Protein AF-A0A3R9XZZ0-F1 (afdb_monomer_lite)

pLDDT: mean 86.02, std 14.77, range [37.44, 98.19]

Foldseek 3Di:
DPPDDPQLVVDDLVVLVVQLVVLVVCVVVVPPVSPVSNVRSVVSNVVVVVVVVVVVVVVVVVPDPDDDPPPVVVVDDPPDDDDDD

Secondary structure (DSSP, 8-state):
--PPPPPGGGS-HHHHHHHHHHHHHHHHTT-STTHHHHHHHHHHHHHHHHHHHHHHHHHHHHHS-SPPPPGGGGGS---------

Structure (mmCIF, N/CA/C/O backbone):
data_AF-A0A3R9XZZ0-F1
#
_entry.id   AF-A0A3R9XZZ0-F1
#
loop_
_atom_site.group_PDB
_atom_site.id
_atom_site.type_symbol
_atom_site.label_atom_id
_atom_site.label_alt_id
_atom_site.label_comp_id
_atom_site.label_asym_id
_atom_site.label_entity_id
_atom_site.label_seq_id
_atom_site.pdbx_PDB_ins_code
_atom_site.Cartn_x
_atom_site.Cartn_y
_atom_site.Cartn_z
_atom_site.occupancy
_atom_site.B_iso_or_equiv
_atom_site.auth_seq_id
_atom_site.auth_comp_id
_atom_site.auth_asym_id
_atom_site.auth_atom_id
_atom_site.pdbx_PDB_model_num
ATOM 1 N N . MET A 1 1 ? -12.289 20.511 14.035 1.00 37.44 1 MET A N 1
ATOM 2 C CA . MET A 1 1 ? -10.957 20.496 13.397 1.00 37.44 1 MET A CA 1
ATOM 3 C C . MET A 1 1 ? -10.949 19.387 12.357 1.00 37.44 1 MET A C 1
ATOM 5 O O . MET A 1 1 ? -10.936 18.223 12.733 1.00 37.44 1 MET A O 1
ATOM 9 N N . THR A 1 2 ? -11.056 19.716 11.072 1.00 50.53 2 THR A N 1
ATOM 10 C CA . THR A 1 2 ? -10.847 18.754 9.981 1.00 50.53 2 THR A CA 1
ATOM 11 C C . THR A 1 2 ? -9.342 18.595 9.796 1.00 50.53 2 THR A C 1
ATOM 13 O O . THR A 1 2 ? -8.701 19.483 9.242 1.00 50.53 2 THR A O 1
ATOM 16 N N . GLN A 1 3 ? -8.763 17.520 10.334 1.00 63.09 3 GLN A N 1
ATOM 17 C CA . GLN A 1 3 ? -7.373 17.161 10.043 1.00 63.09 3 GLN A CA 1
ATOM 18 C C . GLN A 1 3 ? -7.246 16.967 8.528 1.00 63.09 3 GLN A C 1
ATOM 20 O O . GLN A 1 3 ? -7.923 16.106 7.965 1.00 63.09 3 GLN A O 1
ATOM 25 N N . GLN A 1 4 ? -6.430 17.791 7.869 1.00 78.38 4 GLN A N 1
ATOM 26 C CA . GLN A 1 4 ? -6.110 17.593 6.461 1.00 78.38 4 GLN A CA 1
ATOM 27 C C . GLN A 1 4 ? -5.237 16.343 6.349 1.00 78.38 4 GLN A C 1
ATOM 29 O O . GLN A 1 4 ? -4.165 16.267 6.944 1.00 78.38 4 GLN A O 1
ATOM 34 N N . LEU A 1 5 ? -5.742 15.342 5.635 1.00 83.50 5 LEU A N 1
ATOM 35 C CA . LEU A 1 5 ? -5.040 14.089 5.388 1.00 83.50 5 LEU A CA 1
ATOM 36 C C . LEU A 1 5 ? -3.951 14.313 4.333 1.00 83.50 5 LEU A C 1
ATOM 38 O O . LEU A 1 5 ? -4.255 14.933 3.311 1.00 83.50 5 LEU A O 1
ATOM 42 N N . PRO A 1 6 ? -2.714 13.826 4.548 1.00 90.56 6 PRO A N 1
ATOM 43 C CA . PRO A 1 6 ? -1.679 13.897 3.524 1.00 90.56 6 PRO A CA 1
ATOM 44 C C . PRO A 1 6 ? -2.131 13.119 2.288 1.00 90.56 6 PRO A C 1
ATOM 46 O O . PRO A 1 6 ? -2.700 12.030 2.416 1.00 90.56 6 PRO A O 1
ATOM 49 N N . HIS A 1 7 ? -1.907 13.674 1.099 1.00 92.12 7 HIS A N 1
ATOM 50 C CA . HIS A 1 7 ? -2.286 12.994 -0.132 1.00 92.12 7 HIS A CA 1
ATOM 51 C C . HIS A 1 7 ? -1.453 11.704 -0.281 1.00 92.12 7 HIS A C 1
ATOM 53 O O . HIS A 1 7 ? -0.262 11.725 0.028 1.00 92.12 7 HIS A O 1
ATOM 59 N N . PRO A 1 8 ? -2.029 10.577 -0.747 1.00 92.06 8 PRO A N 1
ATOM 60 C CA . PRO A 1 8 ? -1.304 9.308 -0.869 1.00 92.06 8 PRO A CA 1
ATOM 61 C C . PRO A 1 8 ? -0.006 9.397 -1.681 1.00 92.06 8 PRO A C 1
ATOM 63 O O . PRO A 1 8 ? 0.946 8.679 -1.392 1.00 92.06 8 PRO A O 1
ATOM 66 N N . ASP A 1 9 ? 0.035 10.280 -2.678 1.00 91.25 9 ASP A N 1
ATOM 67 C CA . ASP A 1 9 ? 1.196 10.468 -3.557 1.00 91.25 9 ASP A CA 1
ATOM 68 C C . ASP A 1 9 ? 2.377 11.171 -2.877 1.00 91.25 9 ASP A C 1
ATOM 70 O O . ASP A 1 9 ? 3.513 10.967 -3.294 1.00 91.25 9 ASP A O 1
ATOM 74 N N . ASP A 1 10 ? 2.132 11.917 -1.798 1.00 93.69 10 ASP A N 1
ATOM 75 C CA . ASP A 1 10 ? 3.177 12.636 -1.060 1.00 93.69 10 ASP A CA 1
ATOM 76 C C . ASP A 1 10 ? 3.908 11.736 -0.047 1.00 93.69 10 ASP A C 1
ATOM 78 O O . ASP A 1 10 ? 4.874 12.157 0.586 1.00 93.69 10 ASP A O 1
ATOM 82 N N . LEU A 1 11 ? 3.438 10.498 0.132 1.00 94.38 11 LEU A N 1
ATOM 83 C CA . LEU A 1 11 ? 3.943 9.557 1.129 1.00 94.38 11 LEU A CA 1
ATOM 84 C C . LEU A 1 11 ? 4.937 8.569 0.524 1.00 94.38 11 LEU A C 1
ATOM 86 O O . LEU A 1 11 ? 4.737 8.066 -0.588 1.00 94.38 11 LEU A O 1
ATOM 90 N N . SER A 1 12 ? 5.955 8.194 1.298 1.00 95.88 12 SER A N 1
ATOM 91 C CA . SER A 1 12 ? 6.769 7.013 0.997 1.00 95.88 12 SER A CA 1
ATOM 92 C C . SER A 1 12 ? 5.937 5.726 1.080 1.00 95.88 12 SER A C 1
ATOM 94 O O . SER A 1 12 ? 4.850 5.701 1.656 1.00 95.88 12 SER A O 1
ATOM 96 N N . ASP A 1 13 ? 6.441 4.625 0.520 1.00 94.38 13 ASP A N 1
ATOM 97 C CA . ASP A 1 13 ? 5.730 3.335 0.541 1.00 94.38 13 ASP A CA 1
ATOM 98 C C . ASP A 1 13 ? 5.474 2.827 1.967 1.00 94.38 13 ASP A C 1
ATOM 100 O O . ASP A 1 13 ? 4.413 2.265 2.249 1.00 94.38 13 ASP A O 1
ATOM 104 N N . ALA A 1 14 ? 6.424 3.061 2.878 1.00 95.62 14 ALA A N 1
ATOM 105 C CA . ALA A 1 14 ? 6.303 2.677 4.280 1.00 95.62 14 ALA A CA 1
ATOM 106 C C . ALA A 1 14 ? 5.223 3.498 5.000 1.00 95.62 14 ALA A C 1
ATOM 108 O O . ALA A 1 14 ? 4.354 2.928 5.659 1.00 95.62 14 ALA A O 1
ATOM 109 N N . GLU A 1 15 ? 5.233 4.822 4.824 1.00 96.31 15 GLU A N 1
ATOM 110 C CA . GLU A 1 15 ? 4.227 5.714 5.413 1.00 96.31 15 GLU A CA 1
ATOM 111 C C . GLU A 1 15 ? 2.835 5.433 4.838 1.00 96.31 15 GLU A C 1
ATOM 113 O O . GLU A 1 15 ? 1.851 5.362 5.575 1.00 96.31 15 GLU A O 1
ATOM 118 N N . LEU A 1 16 ? 2.740 5.204 3.524 1.00 96.50 16 LEU A N 1
ATOM 119 C CA . LEU A 1 16 ? 1.488 4.857 2.858 1.00 96.50 16 LEU A CA 1
ATOM 120 C C . LEU A 1 16 ? 0.896 3.559 3.426 1.00 96.50 16 LEU A C 1
ATOM 122 O O . LEU A 1 16 ? -0.306 3.500 3.706 1.00 96.50 16 LEU A O 1
ATOM 126 N N . ALA A 1 17 ? 1.733 2.539 3.638 1.00 96.44 17 ALA A N 1
ATOM 127 C CA . ALA A 1 17 ? 1.324 1.283 4.256 1.00 96.44 17 ALA A CA 1
ATOM 128 C C . ALA A 1 17 ? 0.877 1.480 5.714 1.00 96.44 17 ALA A C 1
ATOM 130 O O . ALA A 1 17 ? -0.172 0.964 6.111 1.00 96.44 17 ALA A O 1
ATOM 131 N N . GLU A 1 18 ? 1.614 2.261 6.508 1.00 97.19 18 GLU A N 1
ATOM 132 C CA . GLU A 1 18 ? 1.242 2.564 7.893 1.00 97.19 18 GLU A CA 1
ATOM 133 C C . GLU A 1 18 ? -0.117 3.273 7.969 1.00 97.19 18 GLU A C 1
ATOM 135 O O . GLU A 1 18 ? -1.001 2.851 8.726 1.00 97.19 18 GLU A O 1
ATOM 140 N N . HIS A 1 19 ? -0.326 4.293 7.134 1.00 96.50 19 HIS A N 1
ATOM 141 C CA . HIS A 1 19 ? -1.594 5.008 7.053 1.00 96.50 19 HIS A CA 1
ATOM 142 C C . HIS A 1 19 ? -2.743 4.094 6.610 1.00 96.50 19 HIS A C 1
ATOM 144 O O . HIS A 1 19 ? -3.808 4.113 7.236 1.00 96.50 19 HIS A O 1
ATOM 150 N N . ALA A 1 20 ? -2.537 3.251 5.592 1.00 97.00 20 ALA A N 1
ATOM 151 C CA . ALA A 1 20 ? -3.532 2.272 5.157 1.00 97.00 20 ALA A CA 1
ATOM 152 C C . ALA A 1 20 ? -3.938 1.338 6.312 1.00 97.00 20 ALA A C 1
ATOM 154 O O . ALA A 1 20 ? -5.127 1.154 6.587 1.00 97.00 20 ALA A O 1
ATOM 155 N N . HIS A 1 21 ? -2.962 0.805 7.053 1.00 97.56 21 HIS A N 1
ATOM 156 C CA . HIS A 1 21 ? -3.215 -0.065 8.201 1.00 97.56 21 HIS A CA 1
ATOM 157 C C . HIS A 1 21 ? -3.898 0.661 9.363 1.00 97.56 21 HIS A C 1
ATOM 159 O O . HIS A 1 21 ? -4.803 0.103 9.992 1.00 97.56 21 HIS A O 1
ATOM 165 N N . ALA A 1 22 ? -3.504 1.897 9.669 1.00 96.75 22 ALA A N 1
ATOM 166 C CA . ALA A 1 22 ? -4.149 2.706 10.697 1.00 96.75 22 ALA A CA 1
ATOM 167 C C . ALA A 1 22 ? -5.631 2.943 10.367 1.00 96.75 22 ALA A C 1
ATOM 169 O O . ALA A 1 22 ? -6.500 2.649 11.196 1.00 96.75 22 ALA A O 1
ATOM 170 N N . TRP A 1 23 ? -5.931 3.362 9.136 1.00 97.19 23 TRP A N 1
ATOM 171 C CA . TRP A 1 23 ? -7.303 3.582 8.684 1.00 97.19 23 TRP A CA 1
ATOM 172 C C . TRP A 1 23 ? -8.119 2.298 8.633 1.00 97.19 23 TRP A C 1
ATOM 174 O O . TRP A 1 23 ? -9.259 2.273 9.103 1.00 97.19 23 TRP A O 1
ATOM 184 N N . ARG A 1 24 ? -7.535 1.195 8.157 1.00 97.81 24 ARG A N 1
ATOM 185 C CA . ARG A 1 24 ? -8.213 -0.104 8.158 1.00 97.81 24 ARG A CA 1
ATOM 186 C C . ARG A 1 24 ? -8.554 -0.556 9.577 1.00 97.81 24 ARG A C 1
ATOM 188 O O . ARG A 1 24 ? -9.669 -1.023 9.802 1.00 97.81 24 ARG A O 1
ATOM 195 N N . ARG A 1 25 ? -7.651 -0.381 10.550 1.00 98.19 25 ARG A N 1
ATOM 196 C CA . ARG A 1 25 ? -7.929 -0.703 11.963 1.00 98.19 25 ARG A CA 1
ATOM 197 C C . ARG A 1 25 ? -9.109 0.101 12.508 1.00 98.19 25 ARG A C 1
ATOM 199 O O . ARG A 1 25 ? -9.963 -0.478 13.174 1.00 98.19 25 ARG A O 1
ATOM 206 N N . LEU A 1 26 ? -9.188 1.398 12.211 1.00 97.25 26 LEU A N 1
ATOM 207 C CA . LEU A 1 26 ? -10.319 2.243 12.616 1.00 97.25 26 LEU A CA 1
ATOM 208 C C . LEU A 1 26 ? -11.626 1.799 11.944 1.00 97.25 26 LEU A C 1
ATOM 210 O O . LEU A 1 26 ? -12.644 1.627 12.616 1.00 97.25 26 LEU A O 1
ATOM 214 N N . ALA A 1 27 ? -11.581 1.512 10.643 1.00 97.50 27 ALA A N 1
ATOM 215 C CA . ALA A 1 27 ? -12.735 1.036 9.888 1.00 97.50 27 ALA A CA 1
ATOM 216 C C . ALA A 1 27 ? -13.285 -0.296 10.426 1.00 97.50 27 ALA A C 1
ATOM 218 O O . ALA A 1 27 ? -14.502 -0.471 10.525 1.00 97.50 27 ALA A O 1
ATOM 219 N N . LEU A 1 28 ? -12.397 -1.220 10.808 1.00 97.44 28 LEU A N 1
ATOM 220 C CA . LEU A 1 28 ? -12.760 -2.509 11.407 1.00 97.44 28 LEU A CA 1
ATOM 221 C C . LEU A 1 28 ? -13.351 -2.367 12.814 1.00 97.44 28 LEU A C 1
ATOM 223 O O . LEU A 1 28 ? -14.186 -3.177 13.202 1.00 97.44 28 LEU A O 1
ATOM 227 N N . ARG A 1 29 ? -12.985 -1.315 13.557 1.00 97.19 29 ARG A N 1
ATOM 228 C CA . ARG A 1 29 ? -13.623 -0.963 14.839 1.00 97.19 29 ARG A CA 1
ATOM 229 C C . ARG A 1 29 ? -15.012 -0.3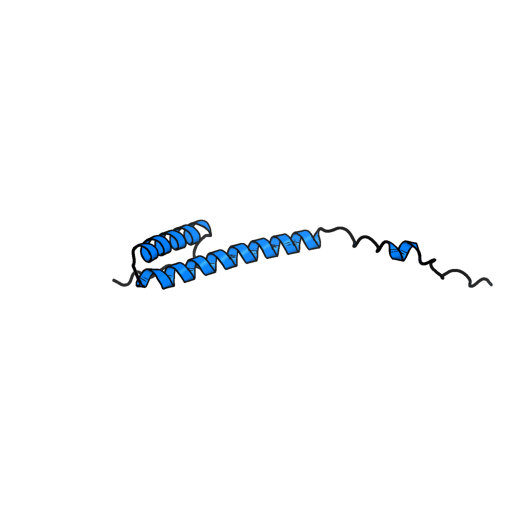37 14.674 1.00 97.19 29 ARG A C 1
ATOM 231 O O . ARG A 1 29 ? -15.655 -0.027 15.670 1.00 97.19 29 ARG A O 1
ATOM 238 N N . GLY A 1 30 ? -15.482 -0.162 13.438 1.00 97.25 30 GLY A N 1
ATOM 239 C CA . GLY A 1 30 ? -16.813 0.354 13.128 1.00 97.25 30 GLY A CA 1
ATOM 240 C C . GLY A 1 30 ? -16.843 1.826 12.722 1.00 97.25 30 GLY A C 1
ATOM 241 O O . GLY A 1 30 ? -17.926 2.332 12.418 1.00 97.25 30 GLY A O 1
ATOM 242 N N . ASP A 1 31 ? -15.694 2.507 12.649 1.00 96.81 31 ASP A N 1
ATOM 243 C CA . ASP A 1 31 ? -15.650 3.884 12.164 1.00 96.81 31 ASP A CA 1
ATOM 244 C C . ASP A 1 31 ? -15.973 3.927 10.662 1.00 96.81 31 ASP A C 1
ATOM 246 O O . ASP A 1 31 ? -15.218 3.463 9.803 1.00 96.81 31 ASP A O 1
ATOM 250 N N . ARG A 1 32 ? -17.137 4.487 10.327 1.00 94.38 32 ARG A N 1
ATOM 251 C CA . ARG A 1 32 ? -17.593 4.590 8.936 1.00 94.38 32 ARG A CA 1
ATOM 252 C C . ARG A 1 32 ? -16.798 5.624 8.144 1.00 94.38 32 ARG A C 1
ATOM 254 O O . ARG A 1 32 ? -16.609 5.420 6.946 1.00 94.38 32 ARG A O 1
ATOM 261 N N . ASN A 1 33 ? -16.299 6.670 8.800 1.00 95.06 33 ASN A N 1
ATOM 262 C CA . ASN A 1 33 ? -15.512 7.724 8.160 1.00 95.06 33 ASN A CA 1
ATOM 263 C C . ASN A 1 33 ? -14.108 7.231 7.794 1.00 95.06 33 ASN A C 1
ATOM 265 O O . ASN A 1 33 ? -13.487 7.777 6.890 1.00 95.06 33 ASN A O 1
ATOM 269 N N . ALA A 1 34 ? -13.638 6.157 8.434 1.00 96.31 34 ALA A N 1
ATOM 270 C CA . ALA A 1 34 ? -12.350 5.532 8.155 1.00 96.31 34 ALA A CA 1
ATOM 271 C C . ALA A 1 34 ? -12.341 4.630 6.905 1.00 96.31 34 ALA A C 1
ATOM 273 O O . ALA A 1 34 ? -11.273 4.278 6.408 1.00 96.31 34 ALA A O 1
ATOM 274 N N . ARG A 1 35 ? -13.506 4.233 6.371 1.00 95.25 35 ARG A N 1
ATOM 275 C CA . ARG A 1 35 ? -13.577 3.275 5.248 1.00 95.25 35 ARG A CA 1
ATOM 276 C C . ARG A 1 35 ? -13.070 3.856 3.934 1.00 95.25 35 ARG A C 1
ATOM 278 O O . ARG A 1 35 ? -12.304 3.198 3.238 1.00 95.25 35 ARG A O 1
ATOM 285 N N . ALA A 1 36 ? -13.501 5.073 3.609 1.00 95.38 36 ALA A N 1
ATOM 286 C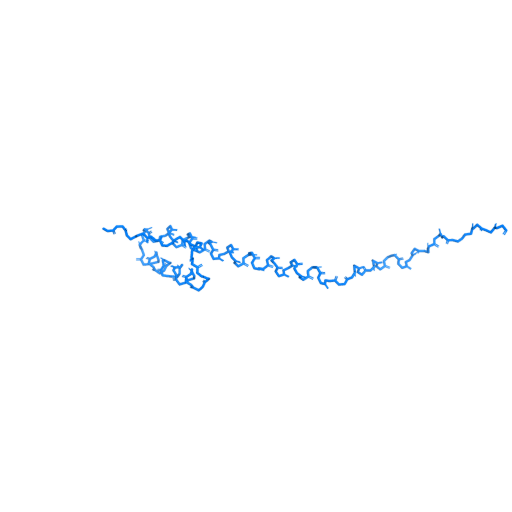 CA . ALA A 1 36 ? -13.068 5.774 2.407 1.00 95.38 36 ALA A CA 1
ATOM 287 C C . ALA A 1 36 ? -11.547 6.034 2.396 1.00 95.38 36 ALA A C 1
ATOM 289 O O . ALA A 1 36 ? -10.904 5.611 1.434 1.00 95.38 36 ALA A O 1
ATOM 290 N N . PRO A 1 37 ? -10.934 6.623 3.447 1.00 95.56 37 PRO A N 1
ATOM 291 C CA . PRO A 1 37 ? -9.486 6.802 3.476 1.00 95.56 37 PRO A CA 1
ATOM 292 C C . PRO A 1 37 ? -8.745 5.461 3.498 1.00 95.56 37 PRO A C 1
ATOM 294 O O . PRO A 1 37 ? -7.783 5.313 2.756 1.00 95.56 37 PRO A O 1
ATOM 297 N N . ALA A 1 38 ? -9.218 4.437 4.223 1.00 96.75 38 ALA A N 1
ATOM 298 C CA . ALA A 1 38 ? -8.593 3.109 4.163 1.00 96.75 38 ALA A CA 1
ATOM 299 C C . ALA A 1 38 ? -8.519 2.586 2.722 1.00 96.75 38 ALA A C 1
ATOM 301 O O . ALA A 1 38 ? -7.456 2.184 2.255 1.00 96.75 38 ALA A O 1
ATOM 302 N N . HIS A 1 39 ? -9.635 2.645 1.993 1.00 97.06 39 HIS A N 1
ATOM 303 C CA . HIS A 1 39 ? -9.681 2.162 0.619 1.00 97.06 39 HIS A CA 1
ATOM 304 C C . HIS A 1 39 ? -8.786 2.973 -0.327 1.00 97.06 39 HIS A C 1
ATOM 306 O O . HIS A 1 39 ? -8.119 2.385 -1.178 1.00 97.06 39 HIS A O 1
ATOM 312 N N . ALA A 1 40 ? -8.749 4.300 -0.178 1.00 96.69 40 ALA A N 1
ATOM 313 C CA . ALA A 1 40 ? -7.913 5.166 -1.005 1.00 96.69 40 ALA A CA 1
ATOM 314 C C . ALA A 1 40 ? -6.420 4.829 -0.849 1.00 96.69 40 ALA A C 1
ATOM 316 O O . ALA A 1 40 ? -5.733 4.601 -1.844 1.00 96.69 40 ALA A O 1
ATOM 317 N N . TYR A 1 41 ? -5.942 4.703 0.392 1.00 97.44 41 TYR A N 1
ATOM 318 C CA . TYR A 1 41 ? -4.538 4.398 0.676 1.00 97.44 41 TYR A CA 1
ATOM 319 C C . TYR A 1 41 ? -4.172 2.960 0.271 1.00 97.44 41 TYR A C 1
ATOM 321 O O . TYR A 1 41 ? -3.122 2.734 -0.326 1.00 97.44 41 TYR A O 1
ATOM 329 N N . GLU A 1 42 ? -5.057 1.982 0.506 1.00 97.50 42 GLU A N 1
ATOM 330 C CA . GLU A 1 42 ? -4.859 0.598 0.045 1.00 97.50 42 GLU A CA 1
ATOM 331 C C . GLU A 1 42 ? -4.786 0.493 -1.485 1.00 97.50 42 GLU A C 1
ATOM 333 O O . GLU A 1 42 ? -4.047 -0.335 -2.019 1.00 97.50 42 GLU A O 1
ATOM 338 N N . THR A 1 43 ? -5.574 1.299 -2.202 1.00 98.12 43 THR A N 1
ATOM 339 C CA . THR A 1 43 ? -5.545 1.327 -3.667 1.00 98.12 43 THR A CA 1
ATOM 340 C C . THR A 1 43 ? -4.260 1.956 -4.179 1.00 98.12 43 THR A C 1
ATOM 342 O O . THR A 1 43 ? -3.620 1.344 -5.030 1.00 98.12 43 THR A O 1
ATOM 345 N N . ALA A 1 44 ? -3.823 3.082 -3.612 1.00 97.19 44 ALA A N 1
ATOM 346 C CA . ALA A 1 44 ? -2.527 3.670 -3.946 1.00 97.19 44 ALA A CA 1
ATOM 347 C C . ALA A 1 44 ? -1.377 2.668 -3.724 1.00 97.19 44 ALA A C 1
ATOM 349 O O . ALA A 1 44 ? -0.545 2.475 -4.610 1.00 97.19 44 ALA A O 1
ATOM 350 N N . LEU A 1 45 ? -1.384 1.939 -2.601 1.00 96.75 45 LEU A N 1
ATOM 351 C CA . LEU A 1 45 ? -0.381 0.907 -2.320 1.00 96.75 45 LEU A CA 1
ATOM 352 C C . LEU A 1 45 ? -0.408 -0.220 -3.369 1.00 96.75 45 LEU A C 1
ATOM 354 O O . LEU A 1 45 ? 0.638 -0.629 -3.873 1.00 96.75 45 LEU A O 1
ATOM 358 N N . ARG A 1 46 ? -1.603 -0.701 -3.744 1.00 97.19 46 ARG A N 1
ATOM 359 C CA . ARG A 1 46 ? -1.769 -1.728 -4.789 1.00 97.19 46 ARG A CA 1
ATOM 360 C C . ARG A 1 46 ? -1.267 -1.265 -6.156 1.00 97.19 46 ARG A C 1
ATOM 362 O O . ARG A 1 46 ? -0.686 -2.074 -6.877 1.00 97.19 46 ARG A O 1
ATOM 369 N N . GLU A 1 47 ? -1.496 -0.008 -6.521 1.00 96.94 47 GLU A N 1
ATOM 370 C CA . GLU A 1 47 ? -0.990 0.552 -7.779 1.00 96.94 47 GLU A CA 1
ATOM 371 C C . GLU A 1 47 ? 0.541 0.620 -7.787 1.00 96.94 47 GLU A C 1
ATOM 373 O O . GLU A 1 47 ? 1.155 0.194 -8.764 1.00 96.94 47 GLU A O 1
ATOM 378 N N . ARG A 1 48 ? 1.174 1.044 -6.685 1.00 95.81 48 ARG A N 1
ATOM 379 C CA . ARG A 1 48 ? 2.644 1.091 -6.582 1.00 95.81 48 ARG A CA 1
ATOM 380 C C . ARG A 1 48 ? 3.286 -0.289 -6.708 1.00 95.81 48 ARG A C 1
ATOM 382 O O . ARG A 1 48 ? 4.228 -0.462 -7.480 1.00 95.81 48 ARG A O 1
ATOM 389 N N . VAL A 1 49 ? 2.730 -1.295 -6.030 1.00 95.88 49 VAL A N 1
ATOM 390 C CA . VAL A 1 49 ? 3.197 -2.688 -6.157 1.00 95.88 49 VAL A CA 1
ATOM 391 C C . VAL A 1 49 ? 3.048 -3.186 -7.595 1.00 95.88 49 VAL A C 1
ATOM 393 O O . VAL A 1 49 ? 3.969 -3.795 -8.137 1.00 95.88 49 VAL A O 1
ATOM 396 N N . ARG A 1 50 ? 1.912 -2.895 -8.244 1.00 97.12 50 ARG A N 1
ATOM 397 C CA . ARG A 1 50 ? 1.679 -3.288 -9.639 1.00 97.12 50 ARG A CA 1
ATOM 398 C C . ARG A 1 50 ? 2.665 -2.616 -10.590 1.00 97.12 50 ARG A C 1
ATOM 400 O O . ARG A 1 50 ? 3.187 -3.287 -11.475 1.00 97.12 50 ARG A O 1
ATOM 407 N N . ALA A 1 51 ? 2.928 -1.324 -10.405 1.00 95.88 51 ALA A N 1
ATOM 408 C CA . ALA A 1 51 ? 3.889 -0.578 -11.208 1.00 95.88 51 ALA A CA 1
ATOM 409 C C . ALA A 1 51 ? 5.309 -1.148 -11.062 1.00 95.88 51 ALA A C 1
ATOM 411 O O . ALA A 1 51 ? 5.987 -1.354 -12.067 1.00 95.88 51 ALA A O 1
ATOM 412 N N . SER A 1 52 ? 5.719 -1.481 -9.833 1.00 95.06 52 SER A N 1
ATOM 413 C CA . SER A 1 52 ? 7.012 -2.116 -9.557 1.00 95.06 52 SER A CA 1
ATOM 414 C C . SER A 1 52 ? 7.143 -3.481 -10.247 1.00 95.06 52 SER A C 1
ATOM 416 O O . SER A 1 52 ? 8.080 -3.698 -11.015 1.00 95.06 52 SER A O 1
ATOM 418 N N . MET A 1 53 ? 6.147 -4.365 -10.093 1.00 96.38 53 MET A N 1
ATOM 419 C CA . MET A 1 53 ? 6.134 -5.660 -10.789 1.00 96.38 53 MET A CA 1
ATOM 420 C C . MET A 1 53 ? 6.155 -5.509 -12.312 1.00 96.38 53 MET A C 1
ATOM 422 O O . MET A 1 53 ? 6.849 -6.254 -13.001 1.00 96.38 53 MET A O 1
ATOM 426 N N . ALA A 1 54 ? 5.391 -4.563 -12.861 1.00 96.31 54 ALA A N 1
ATOM 427 C CA . ALA A 1 54 ? 5.378 -4.320 -14.298 1.00 96.31 54 ALA A CA 1
ATOM 428 C C . ALA A 1 54 ? 6.763 -3.881 -14.799 1.00 96.31 54 ALA A C 1
ATOM 430 O O . ALA A 1 54 ? 7.222 -4.375 -15.828 1.00 96.31 54 ALA A O 1
ATOM 431 N N . ALA A 1 55 ? 7.447 -3.003 -14.060 1.00 95.19 55 ALA A N 1
ATOM 432 C CA . ALA A 1 55 ? 8.804 -2.576 -14.383 1.00 95.19 55 ALA A CA 1
ATOM 433 C C . ALA A 1 55 ? 9.800 -3.748 -14.366 1.00 95.19 55 ALA A C 1
ATOM 435 O O . ALA A 1 55 ? 10.577 -3.901 -15.308 1.00 95.19 55 ALA A O 1
ATOM 436 N N . GLU A 1 56 ? 9.732 -4.615 -13.353 1.00 94.56 56 GLU A N 1
ATOM 437 C CA . GLU A 1 56 ? 10.581 -5.808 -13.250 1.00 94.56 56 GLU A CA 1
ATOM 438 C C . GLU A 1 56 ? 10.341 -6.796 -14.403 1.00 94.56 56 GLU A C 1
ATOM 440 O O . GLU A 1 56 ? 11.289 -7.322 -14.995 1.00 94.56 56 GLU A O 1
ATOM 445 N N . LEU A 1 57 ? 9.077 -7.009 -14.782 1.00 93.44 57 LEU A N 1
ATOM 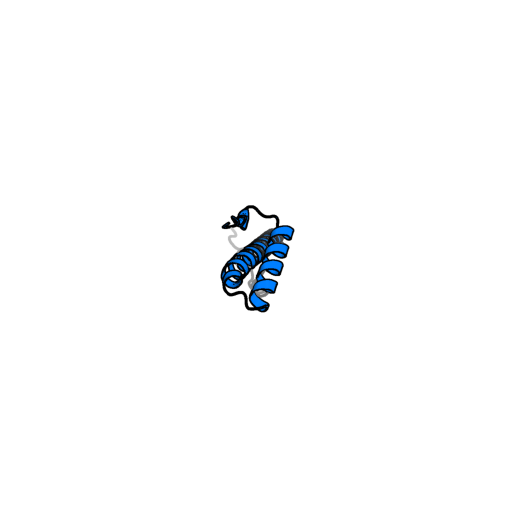446 C CA . LEU A 1 57 ? 8.713 -7.862 -15.915 1.00 93.44 57 LEU A CA 1
ATOM 447 C C . LEU A 1 57 ? 9.232 -7.299 -17.242 1.00 93.44 57 LEU A C 1
ATOM 449 O O . LEU A 1 57 ? 9.776 -8.051 -18.051 1.00 93.44 57 LEU A O 1
ATOM 453 N N . MET A 1 58 ? 9.103 -5.988 -17.466 1.00 92.88 58 MET A N 1
ATOM 454 C CA . MET A 1 58 ? 9.626 -5.332 -18.669 1.00 92.88 58 MET A CA 1
ATOM 455 C C . MET A 1 58 ? 11.155 -5.412 -18.742 1.00 92.88 58 MET A C 1
ATOM 457 O O . MET A 1 58 ? 11.696 -5.729 -19.802 1.00 92.88 58 MET A O 1
ATOM 461 N N . ALA A 1 59 ? 11.853 -5.188 -17.625 1.00 91.31 59 ALA A N 1
ATOM 462 C CA . ALA A 1 59 ? 13.306 -5.327 -17.555 1.00 91.31 59 ALA A CA 1
ATOM 463 C C . ALA A 1 59 ? 13.751 -6.772 -17.843 1.00 91.31 59 ALA A C 1
ATOM 465 O O . ALA A 1 59 ? 14.674 -7.000 -18.625 1.00 91.31 59 ALA A O 1
ATOM 466 N N . SER A 1 60 ? 13.044 -7.752 -17.275 1.00 88.25 60 SER A N 1
ATOM 467 C CA . SER A 1 60 ? 13.307 -9.177 -17.503 1.00 88.25 60 SER A CA 1
ATOM 468 C C . SER A 1 60 ? 13.074 -9.584 -18.961 1.00 88.25 60 SER A C 1
ATOM 470 O O . SER A 1 60 ? 13.867 -10.333 -19.529 1.00 88.25 60 SER A O 1
ATOM 472 N N . ALA A 1 61 ? 12.016 -9.065 -19.592 1.00 86.06 61 ALA A N 1
ATOM 473 C CA . ALA A 1 61 ? 11.734 -9.297 -21.007 1.00 86.06 61 ALA A CA 1
ATOM 474 C C . ALA A 1 61 ? 12.808 -8.688 -21.924 1.00 86.06 61 ALA A C 1
ATOM 476 O O . ALA A 1 61 ? 13.180 -9.309 -22.916 1.00 86.06 61 ALA A O 1
ATOM 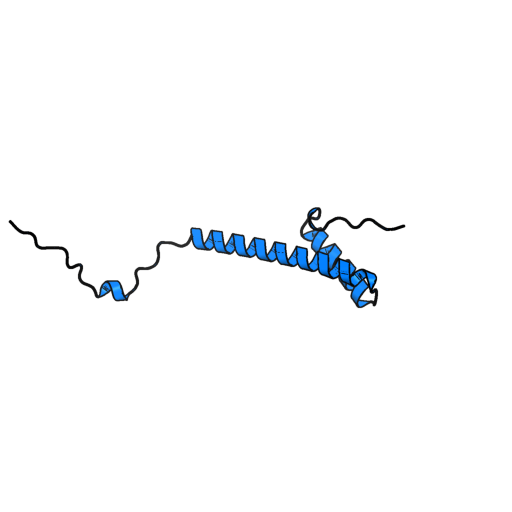477 N N . ALA A 1 62 ? 13.337 -7.509 -21.580 1.00 84.06 62 ALA A N 1
ATOM 478 C CA . ALA A 1 62 ? 14.415 -6.861 -22.327 1.00 84.06 62 ALA A CA 1
ATOM 479 C C . ALA A 1 62 ? 15.763 -7.598 -22.203 1.00 84.06 62 ALA A C 1
ATOM 481 O O . ALA A 1 62 ? 16.578 -7.544 -23.121 1.00 84.06 62 ALA A O 1
ATOM 482 N N . ALA A 1 63 ? 15.996 -8.296 -21.087 1.00 78.81 63 ALA A N 1
ATOM 483 C CA . ALA A 1 63 ? 17.211 -9.075 -20.844 1.00 78.81 63 ALA A CA 1
ATOM 484 C C . ALA A 1 63 ? 17.158 -10.511 -21.406 1.00 78.81 63 ALA A C 1
ATOM 486 O O . ALA A 1 63 ? 18.168 -11.220 -21.375 1.00 78.81 63 ALA A O 1
ATOM 487 N N . ALA A 1 64 ? 16.002 -10.971 -21.898 1.00 67.75 64 ALA A N 1
ATOM 488 C CA . ALA A 1 64 ? 15.864 -12.320 -22.434 1.00 67.75 64 ALA A CA 1
ATOM 489 C C . ALA A 1 64 ? 16.675 -12.478 -23.742 1.00 67.75 64 ALA A C 1
ATOM 491 O O . ALA A 1 64 ? 16.516 -11.668 -24.658 1.00 67.75 64 ALA A O 1
ATOM 492 N N . PRO A 1 65 ? 17.533 -13.513 -23.870 1.00 67.12 65 PRO A N 1
ATOM 493 C CA . PRO A 1 65 ? 18.255 -13.781 -25.113 1.00 67.12 65 PRO A CA 1
ATOM 494 C C . PRO A 1 65 ? 17.285 -14.136 -26.249 1.00 67.12 65 PRO A C 1
ATOM 496 O O . PRO A 1 65 ? 16.154 -14.552 -25.987 1.00 67.12 65 PRO A O 1
ATOM 499 N N . GLU A 1 66 ? 17.752 -13.983 -27.498 1.00 66.81 66 GLU A N 1
ATOM 500 C CA . GLU A 1 66 ? 16.957 -14.152 -28.724 1.00 66.81 66 GLU A CA 1
ATOM 501 C C . GLU A 1 66 ? 15.956 -15.318 -28.661 1.00 66.81 66 GLU A C 1
ATOM 503 O O . GLU A 1 66 ? 16.279 -16.396 -28.137 1.00 66.81 66 GLU A O 1
ATOM 508 N N . PRO A 1 67 ? 14.752 -15.144 -29.247 1.00 67.56 67 PRO A N 1
ATOM 509 C CA . PRO A 1 67 ? 13.729 -16.175 -29.240 1.00 67.56 67 PRO A CA 1
ATOM 510 C C . PRO A 1 67 ? 14.313 -17.477 -29.789 1.00 67.56 67 PRO A C 1
ATOM 512 O O . PRO A 1 67 ? 14.730 -17.556 -30.947 1.00 67.56 67 PRO A O 1
ATOM 515 N N . LYS A 1 68 ? 14.342 -18.515 -28.941 1.00 71.44 68 LYS A N 1
ATOM 516 C CA . LYS A 1 68 ? 14.784 -19.859 -29.329 1.00 71.44 68 LYS A CA 1
ATOM 517 C C . LYS A 1 68 ? 14.057 -20.235 -30.616 1.00 71.44 68 LYS A C 1
ATOM 519 O O . LYS A 1 68 ? 12.826 -20.303 -30.623 1.00 71.44 68 LYS A O 1
ATOM 524 N N . ARG A 1 69 ? 14.812 -20.448 -31.706 1.00 70.88 69 ARG A N 1
A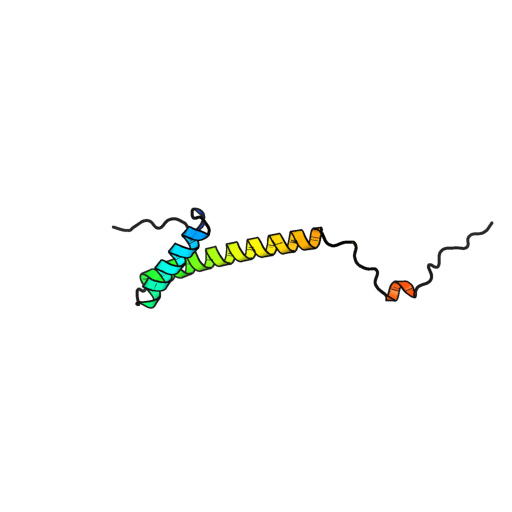TOM 525 C CA . ARG A 1 69 ? 14.232 -20.789 -33.012 1.00 70.88 69 ARG A CA 1
ATOM 526 C C . ARG A 1 69 ? 13.240 -21.939 -32.811 1.00 70.88 69 ARG A C 1
ATOM 528 O O . ARG A 1 69 ? 13.614 -22.942 -32.195 1.00 70.88 69 ARG A O 1
ATOM 535 N N . PRO A 1 70 ? 12.000 -21.811 -33.310 1.00 78.56 70 PRO A N 1
ATOM 536 C CA . PRO A 1 70 ? 11.024 -22.874 -33.186 1.00 78.56 70 PRO A CA 1
ATOM 537 C C . PRO A 1 70 ? 11.604 -24.182 -33.727 1.00 78.56 70 PRO A C 1
ATOM 539 O O . PRO A 1 70 ? 12.187 -24.197 -34.813 1.00 78.56 70 PRO A O 1
ATOM 542 N N . TRP A 1 71 ? 11.439 -25.276 -32.983 1.00 78.81 71 TRP A N 1
ATOM 543 C CA . TRP A 1 71 ? 12.036 -26.576 -33.313 1.00 78.81 71 TRP A CA 1
ATOM 544 C C . TRP A 1 71 ? 11.650 -27.073 -34.717 1.00 78.81 71 TRP A C 1
ATOM 546 O O . TRP A 1 71 ? 12.460 -27.708 -35.387 1.00 78.81 71 TRP A O 1
ATOM 556 N N . TRP A 1 72 ? 10.463 -26.702 -35.205 1.00 77.75 72 TRP A N 1
ATOM 557 C CA . TRP A 1 72 ? 9.974 -27.044 -36.541 1.00 77.75 72 TRP A CA 1
ATOM 558 C C . TRP A 1 72 ? 10.756 -26.365 -37.677 1.00 77.75 72 TRP A C 1
ATOM 560 O O . TRP A 1 72 ? 10.839 -26.917 -38.771 1.00 77.75 72 TRP A O 1
ATOM 570 N N . ARG A 1 73 ? 11.420 -25.216 -37.443 1.00 73.62 73 ARG A N 1
ATOM 571 C CA . ARG A 1 73 ? 12.309 -24.592 -38.450 1.00 73.62 73 ARG A CA 1
ATOM 572 C C . ARG A 1 73 ? 13.560 -25.425 -38.730 1.00 73.62 73 ARG A C 1
ATOM 574 O O . ARG A 1 73 ? 14.262 -25.141 -39.693 1.00 73.62 73 ARG A O 1
ATOM 581 N N . ARG A 1 74 ? 13.858 -26.434 -37.906 1.00 77.00 74 ARG A N 1
ATOM 582 C CA . ARG A 1 74 ? 14.964 -27.373 -38.136 1.00 77.00 74 ARG A CA 1
ATOM 583 C C . ARG A 1 74 ? 14.636 -28.403 -39.220 1.00 77.00 74 ARG A C 1
ATOM 585 O O . ARG A 1 74 ? 15.537 -29.095 -39.672 1.00 77.00 74 ARG A O 1
ATOM 592 N N . TRP A 1 75 ? 13.366 -28.512 -39.611 1.00 77.62 75 TRP A N 1
ATOM 593 C CA . TRP A 1 75 ? 12.884 -29.490 -40.588 1.00 77.62 75 TRP A CA 1
ATOM 594 C C . TRP A 1 75 ? 12.625 -28.877 -41.965 1.00 77.62 75 TRP A C 1
ATOM 596 O O . TRP A 1 75 ? 12.261 -29.599 -42.885 1.00 77.62 75 TRP A O 1
ATOM 606 N N . TRP A 1 76 ? 12.814 -27.562 -42.118 1.00 73.25 76 TRP A N 1
ATOM 607 C CA . TRP A 1 76 ? 12.714 -26.896 -43.411 1.00 73.25 76 TRP A CA 1
ATOM 608 C C . TRP A 1 76 ? 14.123 -26.725 -43.993 1.00 73.25 76 TRP A C 1
ATOM 610 O O . TRP A 1 76 ? 14.892 -25.919 -43.458 1.00 73.25 76 TRP A O 1
ATOM 620 N N . PRO A 1 77 ? 14.500 -27.461 -45.053 1.00 65.94 77 PRO A N 1
ATOM 621 C CA . PRO A 1 77 ? 15.739 -27.194 -45.769 1.00 65.94 77 PRO A CA 1
ATOM 622 C C . PRO A 1 77 ? 15.654 -25.773 -46.328 1.00 65.94 77 PRO A C 1
ATOM 624 O O . PRO A 1 77 ? 14.651 -25.419 -46.952 1.00 65.94 77 PRO A O 1
ATOM 627 N N . SER A 1 78 ? 16.665 -24.933 -46.090 1.00 64.69 78 SER A N 1
ATOM 628 C CA . SER A 1 78 ? 16.763 -23.650 -46.785 1.00 64.69 78 SER A CA 1
ATOM 629 C C . SER A 1 78 ? 16.901 -23.944 -48.273 1.00 64.69 78 SER A C 1
ATOM 631 O O . SER A 1 78 ? 17.960 -24.339 -48.754 1.00 64.69 78 SER A O 1
ATOM 633 N N . MET A 1 79 ? 15.794 -23.808 -48.990 1.00 59.25 79 MET A N 1
ATOM 634 C CA . MET A 1 79 ? 15.717 -23.914 -50.436 1.00 59.25 79 MET A CA 1
ATOM 635 C C . MET A 1 79 ? 16.326 -22.635 -51.021 1.00 59.25 79 MET A C 1
ATOM 637 O O . MET A 1 79 ? 15.623 -21.743 -51.479 1.00 59.25 79 MET A O 1
ATOM 641 N N . SER A 1 80 ? 17.638 -22.480 -50.872 1.00 64.50 80 SER A N 1
ATOM 642 C CA . SER A 1 80 ? 18.380 -21.324 -51.366 1.00 64.50 80 SER A CA 1
ATOM 643 C C . SER A 1 80 ?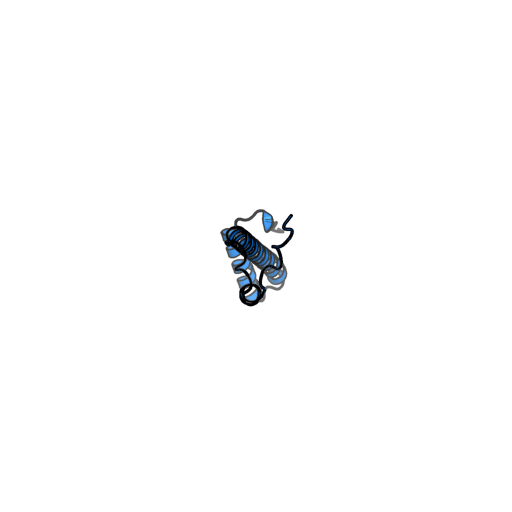 19.819 -21.712 -51.660 1.00 64.50 80 SER A C 1
ATOM 645 O O . SER A 1 80 ? 20.752 -21.218 -51.041 1.00 64.50 80 SER A O 1
ATOM 647 N N . GLU A 1 81 ? 19.976 -22.615 -52.611 1.00 63.53 81 GLU A N 1
ATOM 648 C CA . GLU A 1 81 ? 21.142 -22.680 -53.479 1.00 63.53 81 GLU A CA 1
ATOM 649 C C . GLU A 1 81 ? 20.666 -23.404 -54.729 1.00 63.53 81 GLU A C 1
ATOM 651 O O . GLU A 1 81 ? 20.171 -24.518 -54.606 1.00 63.53 81 GLU A O 1
ATOM 656 N N . GLN A 1 82 ? 20.665 -22.713 -55.872 1.00 52.72 82 GLN A N 1
ATOM 657 C CA . GLN A 1 82 ? 21.178 -23.157 -57.179 1.00 52.72 82 GLN A CA 1
ATOM 658 C C . GLN A 1 82 ? 20.804 -22.089 -58.227 1.00 52.72 82 GLN A C 1
ATOM 660 O O . GLN A 1 82 ? 19.765 -22.161 -58.878 1.00 52.72 82 GLN A O 1
ATOM 665 N N . VAL A 1 83 ? 21.667 -21.083 -58.384 1.00 49.62 83 VAL A N 1
ATOM 666 C CA . VAL A 1 83 ? 21.881 -20.428 -59.683 1.00 49.62 83 VAL A CA 1
ATOM 667 C C . VAL A 1 83 ? 23.362 -20.612 -59.988 1.00 49.62 83 VAL A C 1
ATOM 669 O O . VAL A 1 83 ? 24.203 -19.807 -59.604 1.00 49.62 83 VAL A O 1
ATOM 672 N N . THR A 1 84 ? 23.673 -21.756 -60.585 1.00 64.31 84 THR A N 1
ATOM 673 C CA . THR A 1 84 ? 24.925 -22.018 -61.296 1.00 64.31 84 THR A CA 1
ATOM 674 C C . THR A 1 84 ? 24.819 -21.431 -62.702 1.00 64.31 84 THR A C 1
ATOM 676 O O . THR A 1 84 ? 23.871 -21.760 -63.416 1.00 64.31 84 THR A O 1
ATOM 679 N N . SER A 1 85 ? 25.809 -20.623 -63.086 1.00 54.88 85 SER A N 1
ATOM 680 C CA . SER A 1 85 ? 26.270 -20.444 -64.469 1.00 54.88 85 SER A CA 1
ATOM 681 C C . SER A 1 85 ? 27.742 -20.819 -64.528 1.00 54.88 85 SER A C 1
ATOM 683 O O . SER A 1 85 ? 28.444 -20.511 -63.537 1.00 54.88 85 SER A O 1
#

Radius of gyration: 26.99 Å; chains: 1; bounding box: 44×50×79 Å

Sequence (85 aa):
MTQQLPHPDDLSDAELAEHAHAWRRLALRGDRNARAPAHAYETALRERVRASMAAELMASAAAAPEPKRPWWRRWWPSMSEQVTS